Protein AF-A0A9D4QTC8-F1 (afdb_monomer_lite)

Foldseek 3Di:
DDDPDDDDDDWDKDKDKDKDKDKDKDKDKDKDWDWDDDPFKIKIKIKIKIKIKMKMKMKMWMWMDIPPDDIDIDIDMDIDMDMDMDMDMDMDMDGHDDDDDDDDDDDDDDDDD

Secondary structure (DSSP, 8-state):
------------EEEEEEEEEEEEEEEEEEEEEEEEEETTEEEEEEEEEEEEEEEEEEEEEEEEEETTSPPEEEEEEEEEEEEEEEEEEEEEEEE---PPPPP----------

Structure (mmCIF, N/CA/C/O backbone):
data_AF-A0A9D4QTC8-F1
#
_entry.id   AF-A0A9D4QTC8-F1
#
loop_
_atom_site.group_PDB
_atom_site.id
_atom_site.type_symbol
_atom_site.label_atom_id
_atom_site.label_alt_id
_atom_site.label_comp_id
_atom_site.label_asym_id
_atom_site.label_entity_id
_atom_site.label_seq_id
_atom_site.pdbx_PDB_ins_code
_atom_site.Cartn_x
_atom_site.Cartn_y
_atom_site.Cartn_z
_atom_site.occupancy
_atom_site.B_iso_or_equiv
_atom_site.auth_seq_id
_atom_site.auth_comp_id
_atom_site.auth_asym_id
_atom_site.auth_atom_id
_atom_site.pdbx_PDB_model_num
ATOM 1 N N . MET A 1 1 ? 65.044 18.051 -49.552 1.00 49.38 1 MET A N 1
ATOM 2 C CA . MET A 1 1 ? 65.112 17.550 -48.163 1.00 49.38 1 MET A CA 1
ATOM 3 C C . MET A 1 1 ? 63.801 17.913 -47.479 1.00 49.38 1 MET A C 1
ATOM 5 O O . MET A 1 1 ? 63.662 19.050 -47.050 1.00 49.38 1 MET A O 1
ATOM 9 N N . SER A 1 2 ? 62.816 17.013 -47.449 1.00 53.62 2 SER A N 1
ATOM 10 C CA . SER A 1 2 ? 61.532 17.280 -46.782 1.00 53.62 2 SER A CA 1
ATOM 11 C C . SER A 1 2 ? 61.577 16.702 -45.371 1.00 53.62 2 SER A C 1
ATOM 13 O O . SER A 1 2 ? 61.763 15.501 -45.203 1.00 53.62 2 SER A O 1
ATOM 15 N N . ARG A 1 3 ? 61.478 17.566 -44.355 1.00 56.31 3 ARG A N 1
ATOM 16 C CA . ARG A 1 3 ? 61.314 17.160 -42.955 1.00 56.31 3 ARG A CA 1
ATOM 17 C C . ARG A 1 3 ? 59.842 16.823 -42.731 1.00 56.31 3 ARG A C 1
ATOM 19 O O . ARG A 1 3 ? 59.030 17.727 -42.563 1.00 56.31 3 ARG A O 1
ATOM 26 N N . GLU A 1 4 ? 59.507 15.540 -42.734 1.00 58.50 4 GLU A N 1
ATOM 27 C CA . GLU A 1 4 ? 58.226 15.057 -42.218 1.00 58.50 4 GLU A CA 1
ATOM 28 C C . GLU A 1 4 ? 58.241 15.198 -40.691 1.00 58.50 4 GLU A C 1
ATOM 30 O O . GLU A 1 4 ? 58.851 14.412 -39.968 1.00 58.50 4 GLU A O 1
ATOM 35 N N . GLY A 1 5 ? 57.635 16.275 -40.191 1.00 60.22 5 GLY A N 1
ATOM 36 C CA . GLY A 1 5 ? 57.386 16.438 -38.764 1.00 60.22 5 GLY A CA 1
ATOM 37 C C . GLY A 1 5 ? 56.243 15.520 -38.347 1.00 60.22 5 GLY A C 1
ATOM 38 O O . GLY A 1 5 ? 55.106 15.735 -38.758 1.00 60.22 5 GLY A O 1
ATOM 39 N N . ALA A 1 6 ? 56.528 14.499 -37.539 1.00 63.94 6 ALA A N 1
ATOM 40 C CA . ALA A 1 6 ? 55.500 13.635 -36.974 1.00 63.94 6 ALA A CA 1
ATOM 41 C C . ALA A 1 6 ? 54.554 14.460 -36.083 1.00 63.94 6 ALA A C 1
ATOM 43 O O . ALA A 1 6 ? 54.950 14.957 -35.025 1.00 63.94 6 ALA A O 1
ATOM 44 N N . VAL A 1 7 ? 53.298 14.612 -36.506 1.00 68.62 7 VAL A N 1
ATOM 45 C CA . VAL A 1 7 ? 52.242 15.194 -35.673 1.00 68.62 7 VAL A CA 1
ATOM 46 C C . VAL A 1 7 ? 51.908 14.177 -34.587 1.00 68.62 7 VAL A C 1
ATOM 48 O O . VAL A 1 7 ? 51.331 13.127 -34.856 1.00 68.62 7 VAL A O 1
ATOM 51 N N . LYS A 1 8 ? 52.300 14.470 -33.346 1.00 60.53 8 LYS A N 1
ATOM 52 C CA . LYS A 1 8 ? 51.940 13.655 -32.185 1.00 60.53 8 LYS A CA 1
ATOM 53 C C . LYS A 1 8 ? 50.477 13.929 -31.837 1.00 60.53 8 LYS A C 1
ATOM 55 O O . LYS A 1 8 ? 50.171 14.916 -31.174 1.00 60.53 8 LYS A O 1
ATOM 60 N N . THR A 1 9 ? 49.568 13.076 -32.291 1.00 64.00 9 THR A N 1
ATOM 61 C CA . THR A 1 9 ? 48.170 13.096 -31.855 1.00 64.00 9 THR A CA 1
ATOM 62 C C . THR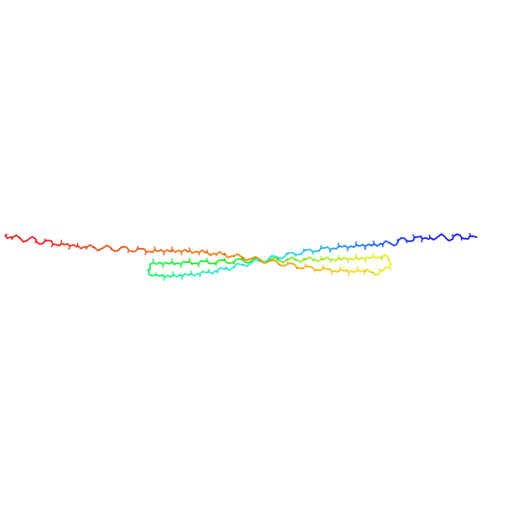 A 1 9 ? 48.063 12.499 -30.455 1.00 64.00 9 THR A C 1
ATOM 64 O O . THR A 1 9 ? 48.360 11.328 -30.227 1.00 64.00 9 THR A O 1
ATOM 67 N N . THR A 1 10 ? 47.651 13.316 -29.487 1.00 68.75 10 THR A N 1
ATOM 68 C CA . THR A 1 10 ? 47.303 12.843 -28.144 1.00 68.75 10 THR A CA 1
ATOM 69 C C . THR A 1 10 ? 45.864 12.341 -28.179 1.00 68.75 10 THR A C 1
ATOM 71 O O . THR A 1 10 ? 44.936 13.144 -28.250 1.00 68.75 10 THR A O 1
ATOM 74 N N . ASN A 1 11 ? 45.657 11.024 -28.140 1.00 72.75 11 ASN A N 1
ATOM 75 C CA . ASN A 1 11 ? 44.314 10.469 -27.986 1.00 72.75 11 ASN A CA 1
ATOM 76 C C . ASN A 1 11 ? 43.807 10.787 -26.575 1.00 72.75 11 ASN A C 1
ATOM 78 O O . ASN A 1 11 ? 44.315 10.248 -25.593 1.00 72.75 11 ASN A O 1
ATOM 82 N N . ALA A 1 12 ? 42.823 11.678 -26.476 1.00 78.06 12 ALA A N 1
ATOM 83 C CA . ALA A 1 12 ? 42.129 11.934 -25.224 1.00 78.06 12 ALA A CA 1
ATOM 84 C C . ALA A 1 12 ? 41.145 10.788 -24.940 1.00 78.06 12 ALA A C 1
ATOM 86 O O . ALA A 1 12 ? 40.351 10.405 -25.805 1.00 78.06 12 ALA A O 1
ATOM 87 N N . THR A 1 13 ? 41.209 10.254 -23.722 1.00 86.94 13 THR A N 1
ATOM 88 C CA . THR A 1 13 ? 40.227 9.309 -23.184 1.00 86.94 13 THR A CA 1
ATOM 89 C C . THR A 1 13 ? 39.335 10.055 -22.203 1.00 86.94 13 THR A C 1
ATOM 91 O O . THR A 1 13 ? 39.832 10.757 -21.321 1.00 86.94 13 THR A O 1
ATOM 94 N N . THR A 1 14 ? 38.022 9.899 -22.344 1.00 87.69 14 THR A N 1
ATOM 95 C CA . THR A 1 14 ? 37.025 10.458 -21.431 1.00 87.69 14 THR A CA 1
ATOM 96 C C . THR A 1 14 ? 36.325 9.324 -20.700 1.00 87.69 14 THR A C 1
ATOM 98 O O . THR A 1 14 ? 35.780 8.416 -21.325 1.00 87.69 14 THR A O 1
ATOM 101 N N . THR A 1 15 ? 36.323 9.396 -19.370 1.00 90.38 15 THR A N 1
ATOM 102 C CA . THR A 1 15 ? 35.597 8.463 -18.507 1.00 90.38 15 THR A CA 1
ATOM 103 C C . THR A 1 15 ? 34.475 9.210 -17.804 1.00 90.38 15 THR A C 1
ATOM 105 O O . THR A 1 15 ? 34.715 10.215 -17.135 1.00 90.38 15 THR A O 1
ATOM 108 N N . THR A 1 16 ? 33.251 8.714 -17.942 1.00 91.81 16 THR A N 1
ATOM 109 C CA . THR A 1 16 ? 32.065 9.234 -17.263 1.00 91.81 16 THR A CA 1
ATOM 110 C C . THR A 1 16 ? 31.526 8.167 -16.327 1.00 91.81 16 THR A C 1
ATOM 112 O O . THR A 1 16 ? 31.174 7.078 -16.771 1.00 91.81 16 THR A O 1
ATOM 115 N N . THR A 1 17 ? 31.435 8.492 -15.041 1.00 93.19 17 THR A N 1
ATOM 116 C CA . THR A 1 17 ? 30.838 7.619 -14.028 1.00 93.19 17 THR A CA 1
ATOM 117 C C . THR A 1 17 ? 29.554 8.254 -13.517 1.00 93.19 17 THR A C 1
ATOM 119 O O . THR A 1 17 ? 29.562 9.388 -13.039 1.00 93.19 17 THR A O 1
ATOM 122 N N . THR A 1 18 ? 28.450 7.522 -13.606 1.00 93.62 18 THR A N 1
ATOM 123 C CA . THR A 1 18 ? 27.141 7.925 -13.094 1.00 93.62 18 THR A CA 1
ATOM 124 C C . THR A 1 18 ? 26.703 6.943 -12.024 1.00 93.62 18 THR A C 1
ATOM 126 O O . THR A 1 18 ? 26.560 5.755 -12.297 1.00 93.62 18 THR A O 1
ATOM 129 N N . THR A 1 19 ? 26.468 7.447 -10.816 1.00 94.06 19 THR A N 1
ATOM 130 C CA . THR A 1 19 ? 25.951 6.658 -9.694 1.00 94.06 19 THR A CA 1
ATOM 131 C C . THR A 1 19 ? 24.533 7.106 -9.377 1.00 94.06 19 THR A C 1
ATOM 133 O O . THR A 1 19 ? 24.286 8.290 -9.147 1.00 94.06 19 THR A O 1
ATOM 136 N N . THR A 1 20 ? 23.600 6.162 -9.346 1.00 95.81 20 THR A N 1
ATOM 137 C CA . THR A 1 20 ? 22.202 6.380 -8.977 1.00 95.81 20 THR A CA 1
ATOM 138 C C . THR A 1 20 ? 21.867 5.519 -7.771 1.00 95.81 20 THR A C 1
ATOM 140 O O . THR A 1 20 ? 22.010 4.300 -7.824 1.00 95.81 20 THR A O 1
ATOM 143 N N . THR A 1 21 ? 21.395 6.151 -6.698 1.00 95.62 21 THR A N 1
ATOM 144 C CA . THR A 1 21 ? 20.936 5.463 -5.488 1.00 95.62 21 THR A CA 1
ATOM 145 C C . THR A 1 21 ? 19.433 5.648 -5.342 1.00 95.62 21 THR A C 1
ATOM 147 O O . THR A 1 21 ? 18.936 6.773 -5.367 1.00 95.62 21 THR A O 1
ATOM 150 N N . THR A 1 22 ? 18.708 4.549 -5.171 1.00 96.00 22 THR A N 1
ATOM 151 C CA . THR A 1 22 ? 17.264 4.528 -4.939 1.00 96.00 22 THR A CA 1
ATOM 152 C C . THR A 1 22 ? 16.984 3.833 -3.618 1.00 96.00 22 THR A C 1
ATOM 154 O O . THR A 1 22 ? 17.407 2.697 -3.418 1.00 96.00 22 THR A O 1
ATOM 157 N N . THR A 1 23 ? 16.253 4.502 -2.729 1.00 95.88 23 THR A N 1
ATOM 158 C CA . THR A 1 23 ? 15.848 3.951 -1.432 1.00 95.88 23 THR A CA 1
ATOM 159 C C . THR A 1 23 ? 14.331 3.849 -1.373 1.00 95.88 23 THR A C 1
ATOM 161 O O . THR A 1 23 ? 13.628 4.823 -1.640 1.00 95.88 23 THR A O 1
ATOM 164 N N . THR A 1 24 ? 13.825 2.681 -0.995 1.00 95.31 24 THR A N 1
ATOM 165 C CA . THR A 1 24 ? 12.401 2.416 -0.788 1.00 95.31 24 THR A CA 1
ATOM 166 C C . THR A 1 24 ? 12.179 1.960 0.645 1.00 95.31 24 THR A C 1
ATOM 168 O O . THR A 1 24 ? 12.810 1.009 1.101 1.00 95.31 24 THR A O 1
ATOM 171 N N . THR A 1 25 ? 11.256 2.619 1.342 1.00 96.00 25 THR A N 1
ATOM 172 C CA . THR A 1 25 ? 10.861 2.273 2.710 1.00 96.00 25 THR A CA 1
ATOM 173 C C . THR A 1 25 ? 9.416 1.805 2.707 1.00 96.00 25 THR A C 1
ATOM 175 O O . THR A 1 25 ? 8.536 2.520 2.236 1.00 96.00 25 THR A O 1
ATOM 178 N N . THR A 1 26 ? 9.174 0.616 3.248 1.00 94.75 26 THR A N 1
ATOM 179 C CA . THR A 1 26 ? 7.833 0.056 3.439 1.00 94.75 26 THR A CA 1
ATOM 180 C C . THR A 1 26 ? 7.605 -0.175 4.924 1.00 94.75 26 THR A C 1
ATOM 182 O O . THR A 1 26 ? 8.408 -0.851 5.563 1.00 94.75 26 THR A O 1
ATOM 185 N N . THR A 1 27 ? 6.512 0.359 5.466 1.00 94.81 27 THR A N 1
ATOM 186 C CA . THR A 1 27 ? 6.112 0.153 6.864 1.00 94.81 27 THR A CA 1
ATOM 187 C C . THR A 1 27 ? 4.768 -0.554 6.899 1.00 94.81 27 THR A C 1
ATOM 189 O O . THR A 1 27 ? 3.805 -0.083 6.299 1.00 94.81 27 THR A O 1
ATOM 192 N N . THR A 1 28 ? 4.700 -1.674 7.612 1.00 94.75 28 THR A N 1
ATOM 193 C CA . THR A 1 28 ? 3.476 -2.448 7.830 1.00 94.75 28 THR A CA 1
ATOM 194 C C . THR A 1 28 ? 3.189 -2.510 9.322 1.00 94.75 28 THR A C 1
ATOM 196 O O . THR A 1 28 ? 4.043 -2.946 10.090 1.00 94.75 28 THR A O 1
ATOM 199 N N . THR A 1 29 ? 1.986 -2.109 9.731 1.00 95.12 29 THR A N 1
ATOM 200 C CA . THR A 1 29 ? 1.530 -2.197 11.125 1.00 95.12 29 THR A CA 1
ATOM 201 C C . THR A 1 29 ? 0.368 -3.174 11.212 1.00 95.12 29 THR A C 1
ATOM 203 O O . THR A 1 29 ? -0.632 -3.012 10.517 1.00 95.12 29 THR A O 1
ATOM 206 N N . THR A 1 30 ? 0.494 -4.177 12.074 1.00 96.25 30 THR A N 1
ATOM 207 C CA . THR A 1 30 ? -0.552 -5.157 12.373 1.00 96.25 30 THR A CA 1
ATOM 208 C C . THR A 1 30 ? -0.970 -5.002 13.825 1.00 96.25 30 THR A C 1
ATOM 210 O O . THR A 1 30 ? -0.117 -5.023 14.708 1.00 96.25 30 THR A O 1
ATOM 213 N N . THR A 1 31 ? -2.270 -4.873 14.078 1.00 95.81 31 THR A N 1
ATOM 214 C CA . THR A 1 31 ? -2.824 -4.787 15.434 1.00 95.81 31 THR A CA 1
ATOM 215 C C . THR A 1 31 ? -3.814 -5.919 15.651 1.00 95.81 31 THR A C 1
ATOM 217 O O . THR A 1 31 ? -4.751 -6.082 14.871 1.00 95.81 31 THR A O 1
ATOM 220 N N . THR A 1 32 ? -3.629 -6.664 16.736 1.00 95.75 32 THR A N 1
ATOM 221 C CA . THR A 1 32 ? -4.508 -7.753 17.163 1.00 95.75 32 THR A CA 1
ATOM 222 C C . THR A 1 32 ? -5.011 -7.456 18.568 1.00 95.75 32 THR A C 1
ATOM 224 O O . THR A 1 32 ? -4.217 -7.166 19.462 1.00 95.75 32 THR A O 1
ATOM 227 N N . THR A 1 33 ? -6.323 -7.552 18.780 1.00 95.94 33 THR A N 1
ATOM 228 C CA . THR A 1 33 ? -6.947 -7.354 20.093 1.00 95.94 33 THR A CA 1
ATOM 229 C C . THR A 1 33 ? -7.717 -8.599 20.501 1.00 95.94 33 THR A C 1
ATOM 231 O O . THR A 1 33 ? -8.541 -9.103 19.740 1.00 95.94 33 THR A O 1
ATOM 234 N N . THR A 1 34 ? -7.475 -9.055 21.725 1.00 95.31 34 THR A N 1
ATOM 235 C CA . THR A 1 34 ? -8.177 -10.177 22.344 1.00 95.31 34 THR A CA 1
ATOM 236 C C . THR A 1 34 ? -8.835 -9.694 23.628 1.00 95.31 34 THR A C 1
ATOM 238 O O . THR A 1 34 ? -8.160 -9.143 24.498 1.00 95.31 34 THR A O 1
ATOM 241 N N . THR A 1 35 ? -10.142 -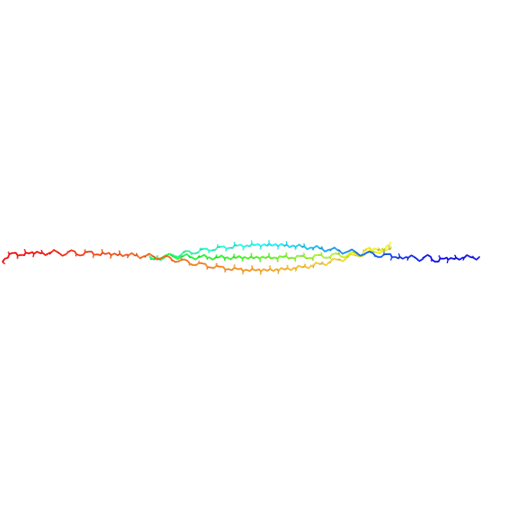9.921 23.759 1.00 94.50 35 THR A N 1
ATOM 242 C CA . THR A 1 35 ? -10.901 -9.606 24.975 1.00 94.50 35 THR A CA 1
ATOM 243 C C . THR A 1 35 ? -11.420 -10.890 25.602 1.00 94.50 35 THR A C 1
ATOM 245 O O . THR A 1 35 ? -12.103 -11.674 24.945 1.00 94.50 35 THR A O 1
ATOM 248 N N . THR A 1 36 ? -11.132 -11.076 26.886 1.00 93.00 36 THR A N 1
ATOM 249 C CA . THR A 1 36 ? -11.593 -12.213 27.682 1.00 93.00 36 THR A CA 1
ATOM 250 C C . THR A 1 36 ? -12.427 -11.701 28.848 1.00 93.00 36 THR A C 1
ATOM 252 O O . THR A 1 36 ? -11.950 -10.904 29.656 1.00 93.00 36 THR A O 1
ATOM 255 N N . THR A 1 37 ? -13.663 -12.183 28.968 1.00 92.06 37 THR A N 1
ATOM 256 C CA . THR A 1 37 ? -14.565 -11.841 30.075 1.00 92.06 37 THR A CA 1
ATOM 257 C C . THR A 1 37 ? -14.740 -13.043 30.992 1.00 92.06 37 THR A C 1
ATOM 259 O O . THR A 1 37 ? -15.076 -14.139 30.548 1.00 92.06 37 THR A O 1
ATOM 262 N N . THR A 1 38 ? -14.527 -12.833 32.287 1.00 89.12 38 THR A N 1
ATOM 263 C CA . THR A 1 38 ? -14.907 -13.763 33.353 1.00 89.12 38 THR A CA 1
ATOM 264 C C . THR A 1 38 ? -16.057 -13.168 34.163 1.00 89.12 38 THR A C 1
ATOM 266 O O . THR A 1 38 ? -16.453 -12.022 33.959 1.00 89.12 38 THR A O 1
ATOM 269 N N . ARG A 1 39 ? -16.598 -13.928 35.123 1.00 82.31 39 ARG A N 1
ATOM 270 C CA . ARG A 1 39 ? -17.741 -13.494 35.945 1.00 82.31 39 ARG A CA 1
ATOM 271 C C . ARG A 1 39 ? -17.522 -12.148 36.654 1.00 82.31 39 ARG A C 1
ATOM 273 O O . ARG A 1 39 ? -18.491 -11.446 36.911 1.00 82.31 39 ARG A O 1
ATOM 280 N N . THR A 1 40 ? -16.283 -11.803 36.998 1.00 90.38 40 THR A N 1
ATOM 281 C CA . THR A 1 40 ? -15.957 -10.602 37.789 1.00 90.38 40 THR A CA 1
ATOM 282 C C . THR A 1 40 ? -14.884 -9.730 37.148 1.00 90.38 40 THR A C 1
ATOM 284 O O . THR A 1 40 ? -14.451 -8.758 37.763 1.00 90.38 40 THR A O 1
ATOM 287 N N . SER A 1 41 ? -14.408 -10.061 35.947 1.00 90.12 41 SER A N 1
ATOM 288 C CA . SER A 1 41 ? -13.368 -9.274 35.289 1.00 90.12 41 SER A CA 1
ATOM 289 C C . SER A 1 41 ? -13.473 -9.295 33.773 1.00 90.12 41 SER A C 1
ATOM 291 O O . SER A 1 41 ? -13.978 -10.241 33.175 1.00 90.12 41 SER A O 1
ATOM 293 N N . THR A 1 42 ? -12.952 -8.246 33.149 1.00 92.69 42 THR A N 1
ATOM 294 C CA . THR A 1 42 ? -12.691 -8.189 31.711 1.00 92.69 42 THR A CA 1
ATOM 295 C C . THR A 1 42 ? -11.215 -7.884 31.512 1.00 92.69 42 THR A C 1
ATOM 297 O O . THR A 1 42 ? -10.696 -6.934 32.095 1.00 92.69 42 THR A O 1
ATOM 300 N N . THR A 1 43 ? -10.533 -8.692 30.710 1.00 91.81 43 THR A N 1
ATOM 301 C CA . THR A 1 43 ? -9.142 -8.473 30.316 1.00 91.81 43 THR A CA 1
ATOM 302 C C . THR A 1 43 ? -9.093 -8.222 28.821 1.00 91.81 43 THR A C 1
ATOM 304 O O . THR A 1 43 ? -9.555 -9.048 28.039 1.00 91.81 43 THR A O 1
ATOM 307 N N . THR A 1 44 ? -8.505 -7.098 28.434 1.00 92.31 44 THR A N 1
ATOM 308 C CA . THR A 1 44 ? -8.236 -6.736 27.044 1.00 92.31 44 THR A CA 1
ATOM 309 C C . THR A 1 44 ? -6.730 -6.751 26.830 1.00 92.31 44 THR A C 1
ATOM 311 O O . THR A 1 44 ? -5.994 -6.038 27.512 1.00 92.31 44 THR A O 1
ATOM 314 N N . THR A 1 45 ? -6.267 -7.544 25.873 1.00 91.38 45 THR A N 1
ATOM 315 C CA . THR A 1 45 ? -4.876 -7.558 25.418 1.00 91.38 45 THR A CA 1
ATOM 316 C C . THR A 1 45 ? -4.825 -7.043 23.990 1.00 91.38 45 THR A C 1
ATOM 318 O O . THR A 1 45 ? -5.481 -7.589 23.108 1.00 91.38 45 THR A O 1
ATOM 321 N N . THR A 1 46 ? -4.026 -6.008 23.760 1.00 92.19 46 THR A N 1
ATOM 322 C CA . THR A 1 46 ? -3.737 -5.467 22.432 1.00 92.19 46 THR A CA 1
ATOM 323 C C . THR A 1 46 ? -2.270 -5.711 22.120 1.00 92.19 46 THR A C 1
ATOM 325 O O . THR A 1 46 ? -1.391 -5.291 22.872 1.00 92.19 46 THR A O 1
ATOM 328 N N . THR A 1 47 ? -2.000 -6.374 21.004 1.00 93.69 47 THR A N 1
ATOM 329 C CA . THR A 1 47 ? -0.657 -6.575 20.465 1.00 93.69 47 THR A CA 1
ATOM 330 C C . THR A 1 47 ? -0.541 -5.820 19.152 1.00 93.69 47 THR A C 1
ATOM 332 O O . THR A 1 47 ? -1.329 -6.040 18.236 1.00 93.69 47 THR A O 1
ATOM 335 N N . THR A 1 48 ? 0.456 -4.950 19.055 1.00 95.75 48 THR A N 1
ATOM 336 C CA . THR A 1 48 ? 0.789 -4.191 17.852 1.00 95.75 48 THR A CA 1
ATOM 337 C C . THR A 1 48 ? 2.172 -4.610 17.377 1.00 95.75 48 THR A C 1
ATOM 339 O O . THR A 1 48 ? 3.138 -4.536 18.135 1.00 95.75 48 THR A O 1
ATOM 342 N N . THR A 1 49 ? 2.288 -5.020 16.121 1.00 94.50 49 THR A N 1
ATOM 343 C CA . THR A 1 49 ? 3.555 -5.335 15.462 1.00 94.50 49 THR A CA 1
ATOM 344 C C . THR A 1 49 ? 3.771 -4.373 14.306 1.00 94.50 49 THR A C 1
ATOM 346 O O . THR A 1 49 ? 2.942 -4.287 13.404 1.00 94.50 49 THR A O 1
ATOM 349 N N . THR A 1 50 ? 4.898 -3.670 14.317 1.00 92.56 50 THR A N 1
ATOM 350 C CA . THR A 1 50 ? 5.331 -2.773 13.247 1.00 92.56 50 THR A CA 1
ATOM 351 C C . THR A 1 50 ? 6.570 -3.358 12.586 1.00 92.56 50 THR A C 1
ATOM 353 O O . THR A 1 50 ? 7.591 -3.554 13.244 1.00 92.56 50 THR A O 1
ATOM 356 N N . THR A 1 51 ? 6.501 -3.607 11.284 1.00 93.31 51 THR A N 1
ATOM 357 C CA . THR A 1 51 ? 7.629 -4.051 10.462 1.00 93.31 51 THR A CA 1
ATOM 358 C C . THR A 1 51 ? 7.994 -2.954 9.474 1.00 93.31 51 THR A C 1
ATOM 360 O O . THR A 1 51 ? 7.151 -2.506 8.700 1.00 93.31 51 THR A O 1
ATOM 363 N N . THR A 1 52 ? 9.257 -2.544 9.480 1.00 92.75 52 THR A N 1
ATOM 364 C CA . THR A 1 52 ? 9.818 -1.568 8.545 1.00 92.75 52 THR A CA 1
ATOM 365 C C . THR A 1 52 ? 10.884 -2.250 7.701 1.00 92.75 52 THR A C 1
ATOM 367 O O . THR A 1 52 ? 11.873 -2.750 8.236 1.00 92.75 52 THR A O 1
ATOM 370 N N . THR A 1 53 ? 10.713 -2.239 6.384 1.00 94.06 53 THR A N 1
ATOM 371 C CA . THR A 1 53 ? 11.684 -2.749 5.414 1.00 94.06 53 THR A CA 1
ATOM 372 C C . THR A 1 53 ? 12.236 -1.590 4.598 1.00 94.06 53 THR A C 1
ATOM 374 O O . THR A 1 53 ? 11.484 -0.848 3.970 1.00 94.06 53 THR A O 1
ATOM 377 N N . ILE A 1 54 ? 13.556 -1.438 4.603 1.00 95.88 54 ILE A N 1
ATOM 378 C CA . ILE A 1 54 ? 14.298 -0.450 3.822 1.00 95.88 54 ILE A CA 1
ATOM 379 C C . ILE A 1 54 ? 15.092 -1.208 2.764 1.00 95.88 54 ILE A C 1
ATOM 381 O O . ILE A 1 54 ? 15.919 -2.053 3.098 1.00 95.88 54 ILE A O 1
ATOM 385 N N . THR A 1 55 ? 14.848 -0.906 1.494 1.00 95.06 55 THR A N 1
ATOM 386 C CA . THR A 1 55 ? 15.603 -1.444 0.357 1.00 95.06 55 THR A CA 1
ATOM 387 C C . THR A 1 55 ? 16.362 -0.305 -0.304 1.00 95.06 55 THR A C 1
ATOM 389 O O . THR A 1 55 ? 15.748 0.656 -0.758 1.00 95.06 55 THR A O 1
ATOM 392 N N . THR A 1 56 ? 17.685 -0.406 -0.373 1.00 93.31 56 THR A N 1
ATOM 393 C CA . THR A 1 56 ? 18.556 0.562 -1.045 1.00 93.31 56 THR A CA 1
ATOM 394 C C . THR A 1 56 ? 19.219 -0.116 -2.233 1.00 93.31 56 THR A C 1
ATOM 396 O O . THR A 1 56 ? 19.921 -1.109 -2.066 1.00 93.31 56 THR A O 1
ATOM 399 N N . THR A 1 57 ? 19.016 0.423 -3.429 1.00 94.38 57 THR A N 1
ATOM 400 C CA . THR A 1 57 ? 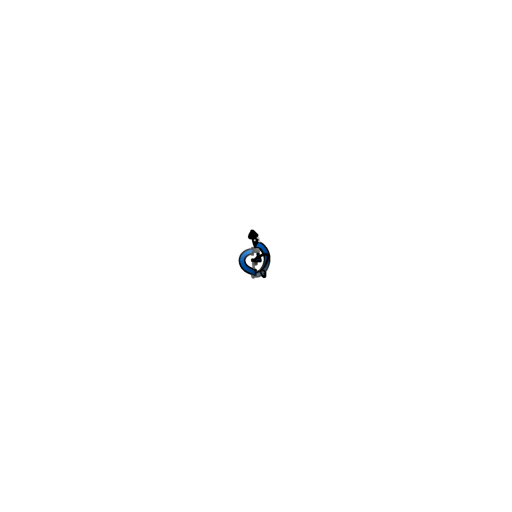19.653 -0.031 -4.669 1.00 94.38 57 THR A CA 1
ATOM 401 C C . THR A 1 57 ? 20.604 1.049 -5.163 1.00 94.38 57 THR A C 1
ATOM 403 O O . THR A 1 57 ? 20.182 2.180 -5.387 1.00 94.38 57 THR A O 1
ATOM 406 N N . THR A 1 58 ? 21.873 0.709 -5.362 1.00 94.19 58 THR A N 1
ATOM 407 C CA . THR A 1 58 ? 22.889 1.597 -5.937 1.00 94.19 58 THR A CA 1
ATOM 408 C C . THR A 1 58 ? 23.325 1.035 -7.279 1.00 94.19 58 THR A C 1
ATOM 410 O O . THR A 1 58 ? 23.840 -0.078 -7.343 1.00 94.19 58 THR A O 1
ATOM 413 N N . THR A 1 59 ? 23.142 1.802 -8.348 1.00 95.69 59 THR A N 1
ATOM 414 C CA . THR A 1 59 ? 23.595 1.454 -9.697 1.00 95.69 59 THR A CA 1
ATOM 415 C C . THR A 1 59 ? 24.684 2.424 -10.128 1.00 95.69 59 THR A C 1
ATOM 417 O O . THR A 1 59 ? 24.461 3.631 -10.158 1.00 95.69 59 THR A O 1
ATOM 420 N N . THR A 1 60 ? 25.856 1.900 -10.468 1.00 92.50 60 THR A N 1
ATOM 421 C CA . THR A 1 60 ? 26.996 2.661 -10.982 1.00 92.50 60 THR A CA 1
ATOM 422 C C . THR A 1 60 ? 27.233 2.266 -12.429 1.00 92.50 60 THR A C 1
ATOM 424 O O . THR A 1 60 ? 27.530 1.107 -12.713 1.00 92.50 60 THR A O 1
ATOM 427 N N . THR A 1 61 ? 27.130 3.226 -13.339 1.00 92.12 61 THR A N 1
ATOM 428 C CA . THR A 1 61 ? 27.438 3.063 -14.760 1.00 92.12 61 THR A CA 1
ATOM 429 C C . THR A 1 61 ? 28.698 3.850 -15.084 1.00 92.12 61 THR A C 1
ATOM 431 O O . THR A 1 61 ? 28.734 5.065 -14.907 1.00 92.12 61 THR A O 1
ATOM 434 N N . THR A 1 62 ? 29.725 3.166 -15.572 1.00 91.94 62 THR A N 1
ATOM 435 C CA . THR A 1 62 ? 30.983 3.762 -16.021 1.00 91.94 62 THR A CA 1
ATOM 436 C C . THR A 1 62 ? 31.088 3.594 -17.528 1.00 91.94 62 THR A C 1
ATOM 438 O O . THR A 1 62 ? 31.113 2.470 -18.023 1.00 91.94 62 THR A O 1
ATOM 441 N N . THR A 1 63 ? 31.179 4.702 -18.254 1.00 91.44 63 THR A N 1
ATOM 442 C CA . THR A 1 63 ? 31.391 4.729 -19.702 1.00 91.44 63 THR A CA 1
ATOM 443 C C . THR A 1 63 ? 32.764 5.316 -19.994 1.00 91.44 63 THR A C 1
ATOM 445 O O . THR A 1 63 ? 33.047 6.451 -19.613 1.00 91.44 63 THR A O 1
ATOM 448 N N . THR A 1 64 ? 33.610 4.561 -20.688 1.00 90.56 64 THR A N 1
ATOM 449 C CA . THR A 1 64 ? 34.938 4.996 -21.130 1.00 90.56 64 THR A CA 1
ATOM 450 C C . THR A 1 64 ? 34.934 5.112 -22.648 1.00 90.56 64 THR A C 1
ATOM 452 O O . THR A 1 64 ? 34.720 4.118 -23.343 1.00 90.56 64 THR A O 1
ATOM 455 N N . ALA A 1 65 ? 35.181 6.312 -23.170 1.00 87.25 65 ALA A N 1
ATOM 456 C CA . ALA A 1 65 ? 35.275 6.588 -24.600 1.00 87.25 65 ALA A CA 1
ATOM 457 C C . ALA A 1 65 ? 36.677 7.106 -24.951 1.00 87.25 65 ALA A C 1
ATOM 459 O O . ALA A 1 65 ? 37.197 8.006 -24.291 1.00 87.25 65 ALA A O 1
ATOM 460 N N . ALA A 1 66 ? 37.288 6.558 -26.001 1.00 83.62 66 ALA A N 1
ATOM 461 C CA . ALA A 1 66 ? 38.517 7.089 -26.587 1.00 83.62 66 ALA A CA 1
ATOM 462 C C . ALA A 1 66 ? 38.214 7.623 -27.991 1.00 83.62 66 ALA A C 1
ATOM 464 O O . ALA A 1 66 ? 37.410 7.032 -28.707 1.00 83.62 66 ALA A O 1
ATOM 465 N N . ALA A 1 67 ? 38.874 8.711 -28.396 1.00 71.88 67 ALA A N 1
ATOM 466 C CA . ALA A 1 67 ? 38.550 9.495 -29.599 1.00 71.88 67 ALA A CA 1
ATOM 467 C C . ALA A 1 67 ? 38.469 8.717 -30.939 1.00 71.88 67 ALA A C 1
ATOM 469 O O . ALA A 1 67 ? 37.940 9.248 -31.910 1.00 71.88 67 ALA A O 1
ATOM 470 N N . ALA A 1 68 ? 38.970 7.478 -31.001 1.00 72.69 68 ALA A N 1
ATOM 471 C CA . ALA A 1 68 ? 38.941 6.619 -32.190 1.00 72.69 68 ALA A CA 1
ATOM 472 C C . ALA A 1 68 ? 38.466 5.172 -31.919 1.00 72.69 68 ALA A C 1
ATOM 474 O O . ALA A 1 68 ? 38.577 4.325 -32.804 1.00 72.69 68 ALA A O 1
ATOM 475 N N . ALA A 1 69 ? 37.964 4.863 -30.717 1.00 72.75 69 ALA A N 1
ATOM 476 C CA . ALA A 1 69 ? 37.511 3.518 -30.344 1.00 72.75 69 ALA A CA 1
ATOM 477 C C . ALA A 1 69 ? 36.037 3.518 -29.919 1.00 72.75 69 ALA A C 1
ATOM 479 O O . ALA A 1 69 ? 35.520 4.526 -29.437 1.00 72.75 69 ALA A O 1
ATOM 480 N N . ALA A 1 70 ? 35.366 2.372 -30.073 1.00 81.19 70 ALA A N 1
ATOM 481 C CA . ALA A 1 70 ? 34.024 2.178 -29.535 1.00 81.19 70 ALA A CA 1
ATOM 482 C C . ALA A 1 70 ? 34.024 2.404 -28.013 1.00 81.19 70 ALA A C 1
ATOM 484 O O . ALA A 1 70 ? 34.956 1.992 -27.320 1.00 81.19 70 ALA A O 1
ATOM 485 N N . ALA A 1 71 ? 32.990 3.073 -27.500 1.00 86.00 71 ALA A N 1
ATOM 486 C CA . ALA A 1 71 ? 32.847 3.292 -26.067 1.00 86.00 71 ALA A CA 1
ATOM 487 C C . ALA A 1 71 ? 32.564 1.967 -25.345 1.00 86.00 71 ALA A C 1
ATOM 489 O O . ALA A 1 71 ? 31.740 1.170 -25.796 1.00 86.00 71 ALA A O 1
ATOM 490 N N . THR A 1 72 ? 33.216 1.764 -24.203 1.00 90.50 72 THR A N 1
ATOM 491 C CA . THR A 1 72 ? 32.947 0.634 -23.308 1.00 90.50 72 THR A CA 1
ATOM 492 C C . THR A 1 72 ? 32.102 1.121 -22.143 1.00 90.50 72 THR A C 1
ATOM 494 O O . THR A 1 72 ? 32.507 2.048 -21.439 1.00 90.50 72 THR A O 1
ATOM 497 N N . THR A 1 73 ? 30.955 0.482 -21.913 1.00 89.81 73 THR A N 1
ATOM 498 C CA . THR A 1 73 ? 30.069 0.777 -20.781 1.00 89.81 73 THR A CA 1
ATOM 499 C C . THR A 1 73 ? 30.002 -0.420 -19.842 1.00 89.81 73 THR A C 1
ATOM 501 O O . THR A 1 73 ? 29.666 -1.526 -20.260 1.00 89.81 73 THR A O 1
ATOM 504 N N . THR A 1 74 ? 30.286 -0.181 -18.565 1.00 92.00 74 THR A N 1
ATOM 505 C CA . THR A 1 74 ? 30.169 -1.160 -17.483 1.00 92.00 74 THR A CA 1
ATOM 506 C C . THR A 1 74 ? 29.132 -0.668 -16.485 1.00 92.00 74 THR A C 1
ATOM 508 O O . THR A 1 74 ? 29.257 0.442 -15.972 1.00 92.00 74 THR A O 1
ATOM 511 N N . THR A 1 75 ? 28.140 -1.498 -16.169 1.00 90.75 75 THR A N 1
ATOM 512 C CA . THR A 1 75 ? 27.126 -1.198 -15.151 1.00 90.75 75 THR A CA 1
ATOM 513 C C . THR A 1 75 ? 27.211 -2.212 -14.018 1.00 90.75 75 THR A C 1
ATOM 515 O O . THR A 1 75 ? 27.125 -3.416 -14.248 1.00 90.75 75 THR A O 1
ATOM 518 N N . THR A 1 76 ? 27.341 -1.716 -12.791 1.00 93.44 76 THR A N 1
ATOM 519 C CA . THR A 1 76 ? 27.316 -2.510 -11.559 1.00 93.44 76 THR A CA 1
ATOM 520 C C . THR A 1 76 ? 26.114 -2.083 -10.731 1.00 93.44 76 THR A C 1
ATOM 522 O O . THR A 1 76 ? 25.929 -0.891 -10.499 1.00 93.44 76 THR A O 1
ATOM 525 N N . SER A 1 77 ? 25.306 -3.036 -10.263 1.00 92.88 77 SER A N 1
ATOM 526 C CA . SER A 1 77 ? 24.166 -2.763 -9.384 1.00 92.88 77 SER A CA 1
ATOM 527 C C . SER A 1 77 ? 24.289 -3.556 -8.087 1.00 92.88 77 SER A C 1
ATOM 529 O O . SER A 1 77 ? 24.532 -4.763 -8.115 1.00 92.88 77 SER A O 1
ATOM 531 N N . THR A 1 78 ? 24.120 -2.874 -6.958 1.00 94.56 78 THR A N 1
ATOM 532 C CA . THR A 1 78 ? 24.171 -3.450 -5.613 1.00 94.56 78 THR A CA 1
ATOM 533 C C . THR A 1 78 ? 22.865 -3.140 -4.899 1.00 94.56 78 THR A C 1
ATOM 535 O O . THR A 1 78 ? 22.466 -1.980 -4.825 1.00 94.56 78 THR A O 1
ATOM 538 N N . THR A 1 79 ? 22.210 -4.162 -4.349 1.00 90.69 79 THR A N 1
ATOM 539 C CA . THR A 1 79 ? 20.968 -4.007 -3.576 1.00 90.69 79 THR A CA 1
ATOM 540 C C . THR A 1 79 ? 21.183 -4.472 -2.143 1.00 90.69 79 THR A C 1
ATOM 542 O O . THR A 1 79 ? 21.635 -5.593 -1.916 1.00 90.69 79 THR A O 1
ATOM 545 N N . THR A 1 80 ? 20.815 -3.630 -1.182 1.00 93.25 80 THR A N 1
ATOM 546 C CA . THR A 1 80 ? 20.856 -3.924 0.252 1.00 93.25 80 THR A CA 1
ATOM 547 C C . THR A 1 80 ? 19.452 -3.798 0.825 1.00 93.25 80 THR A C 1
ATOM 549 O O . THR A 1 80 ? 18.804 -2.771 0.642 1.00 93.25 80 THR A O 1
ATOM 552 N N . THR A 1 81 ? 18.984 -4.824 1.538 1.00 91.50 81 THR A N 1
ATOM 553 C CA . THR A 1 81 ? 17.668 -4.823 2.198 1.00 91.50 81 THR A CA 1
ATOM 554 C C . THR A 1 81 ? 17.843 -5.002 3.702 1.00 91.50 81 THR A C 1
ATOM 556 O O . THR A 1 81 ? 18.454 -5.974 4.140 1.00 91.50 81 THR A O 1
ATOM 559 N N . THR A 1 82 ? 17.271 -4.093 4.487 1.00 93.81 82 THR A N 1
ATOM 560 C CA . THR A 1 82 ? 17.244 -4.144 5.953 1.00 93.81 82 THR A CA 1
ATOM 561 C C . THR A 1 82 ? 15.796 -4.208 6.420 1.00 93.81 82 THR A C 1
ATOM 563 O O . THR A 1 82 ? 14.990 -3.368 6.031 1.00 93.81 82 THR A O 1
ATOM 566 N N . THR A 1 83 ? 15.454 -5.181 7.267 1.00 91.12 83 THR A N 1
ATOM 567 C CA . THR A 1 83 ? 14.110 -5.303 7.856 1.00 91.12 83 THR A CA 1
ATOM 568 C C . THR A 1 83 ? 14.193 -5.255 9.376 1.00 91.12 83 THR A C 1
ATOM 570 O O . THR A 1 83 ? 14.928 -6.033 9.980 1.00 91.12 83 THR A O 1
ATOM 573 N N . THR A 1 84 ? 13.405 -4.373 9.986 1.00 94.38 84 THR A N 1
ATOM 574 C CA . THR A 1 84 ? 13.284 -4.210 11.438 1.00 94.38 84 THR A CA 1
ATOM 575 C C . THR A 1 84 ? 11.847 -4.499 11.849 1.00 94.38 84 THR A C 1
ATOM 577 O O . THR A 1 84 ? 10.924 -3.936 11.268 1.00 94.38 84 THR A O 1
ATOM 580 N N . THR A 1 85 ? 11.644 -5.358 12.850 1.00 92.69 85 THR A N 1
ATOM 581 C CA . THR A 1 85 ? 10.312 -5.662 13.400 1.00 92.69 85 THR A CA 1
ATOM 582 C C . THR A 1 85 ? 10.267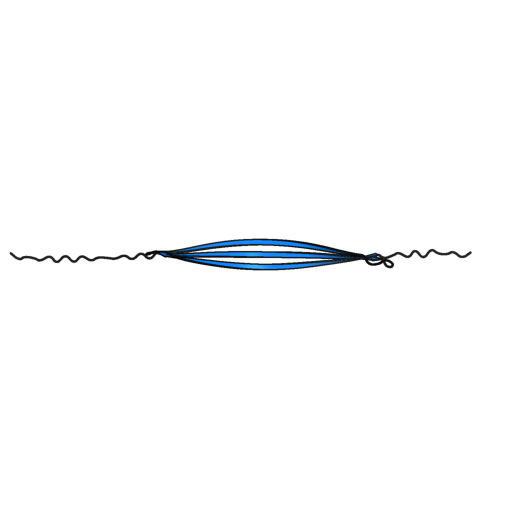 -5.328 14.885 1.00 92.69 85 THR A C 1
ATOM 584 O O . THR A 1 85 ? 11.106 -5.799 15.651 1.00 92.69 85 THR A O 1
ATOM 587 N N . THR A 1 86 ? 9.270 -4.543 15.283 1.00 92.94 86 THR A N 1
ATOM 588 C CA . THR A 1 86 ? 9.014 -4.136 16.666 1.00 92.94 86 THR A CA 1
ATOM 589 C C . THR A 1 86 ? 7.628 -4.617 17.077 1.00 92.94 86 THR A C 1
ATOM 591 O O . THR A 1 86 ? 6.649 -4.299 16.409 1.00 92.94 86 THR A O 1
ATOM 594 N N . THR A 1 87 ? 7.530 -5.342 18.193 1.00 89.94 87 THR A N 1
ATOM 595 C CA . THR A 1 87 ? 6.253 -5.816 18.749 1.00 89.94 87 THR A CA 1
ATOM 596 C C . THR A 1 87 ? 6.022 -5.210 20.127 1.00 89.94 87 THR A C 1
ATOM 598 O O . THR A 1 87 ? 6.897 -5.252 20.990 1.00 89.94 87 THR A O 1
ATOM 601 N N . THR A 1 88 ? 4.836 -4.653 20.344 1.00 90.75 88 THR A N 1
ATOM 602 C CA . THR A 1 88 ? 4.392 -4.062 21.608 1.00 90.75 88 THR A CA 1
ATOM 603 C C . THR A 1 88 ? 3.097 -4.733 22.048 1.00 90.75 88 THR A C 1
ATOM 605 O O . THR A 1 88 ? 2.143 -4.792 21.280 1.00 90.75 88 THR A O 1
ATOM 608 N N . THR A 1 89 ? 3.050 -5.217 23.290 1.00 90.75 89 THR A N 1
ATOM 609 C CA . THR A 1 89 ? 1.851 -5.830 23.880 1.00 90.75 89 THR A CA 1
ATOM 610 C C . THR A 1 89 ? 1.418 -5.033 25.102 1.00 90.75 89 THR A C 1
ATOM 612 O O . THR A 1 89 ? 2.209 -4.806 26.016 1.00 90.75 89 THR A O 1
ATOM 615 N N . THR A 1 90 ? 0.155 -4.626 25.127 1.00 90.00 90 THR A N 1
ATOM 616 C CA . THR A 1 90 ? -0.478 -3.920 26.241 1.00 90.00 90 THR A CA 1
ATOM 617 C C . THR A 1 90 ? -1.645 -4.753 26.756 1.00 90.00 90 THR A C 1
ATOM 619 O O . THR A 1 90 ? -2.522 -5.130 25.984 1.00 90.00 90 THR A O 1
ATOM 622 N N . THR A 1 91 ? -1.670 -5.024 28.062 1.00 88.56 91 THR A N 1
ATO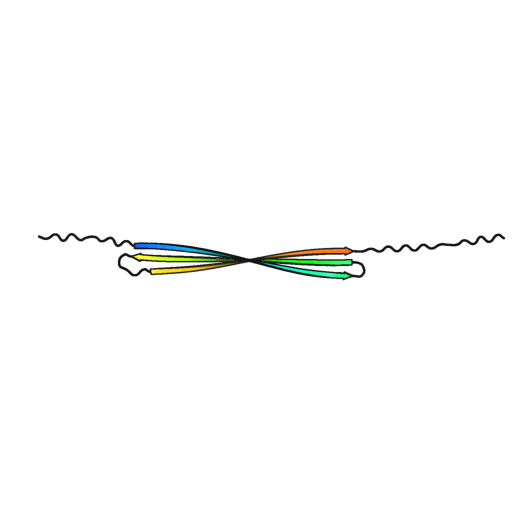M 623 C CA . THR A 1 91 ? -2.749 -5.774 28.721 1.00 88.56 91 THR A CA 1
ATOM 624 C C . THR A 1 91 ? -3.418 -4.896 29.769 1.00 88.56 91 THR A C 1
ATOM 626 O O . THR A 1 91 ? -2.754 -4.357 30.653 1.00 88.56 91 THR A O 1
ATOM 629 N N . THR A 1 92 ? -4.737 -4.773 29.686 1.00 90.00 92 THR A N 1
ATOM 630 C CA . THR A 1 92 ? -5.574 -4.027 30.626 1.00 90.00 92 THR A CA 1
ATOM 631 C C . THR A 1 92 ? -6.591 -4.978 31.245 1.00 90.00 92 THR A C 1
ATOM 633 O O . THR A 1 92 ? -7.343 -5.625 30.525 1.00 90.00 92 THR A O 1
ATOM 636 N N . THR A 1 93 ? -6.633 -5.055 32.577 1.00 88.81 93 THR A N 1
ATOM 637 C CA . THR A 1 93 ? -7.604 -5.876 33.316 1.00 88.81 93 THR A CA 1
ATOM 638 C C . THR A 1 93 ? -8.476 -4.987 34.188 1.00 88.81 93 THR A C 1
ATOM 640 O O . THR A 1 93 ? -7.971 -4.211 34.996 1.00 88.81 93 THR A O 1
ATOM 643 N N . THR A 1 94 ? -9.788 -5.128 34.048 1.00 86.31 94 THR A N 1
ATOM 644 C CA . THR A 1 94 ? -10.798 -4.450 34.859 1.00 86.31 94 THR A CA 1
ATOM 645 C C . THR A 1 94 ? -11.520 -5.486 35.711 1.00 86.31 94 THR A C 1
ATOM 647 O O . THR A 1 94 ? -12.042 -6.458 35.172 1.00 86.31 94 THR A O 1
ATOM 650 N N . THR A 1 95 ? -11.573 -5.277 37.027 1.00 86.62 95 THR A N 1
ATOM 651 C CA . THR A 1 95 ? -12.250 -6.172 37.979 1.00 86.62 95 THR A CA 1
ATOM 652 C C . THR A 1 95 ? -13.417 -5.439 38.628 1.00 86.62 95 THR A C 1
ATOM 654 O O . THR A 1 95 ? -13.247 -4.332 39.135 1.00 86.62 95 THR A O 1
ATOM 657 N N . THR A 1 96 ? -14.595 -6.057 38.633 1.00 83.88 96 THR A N 1
ATOM 658 C CA . THR A 1 96 ? -15.797 -5.529 39.282 1.00 83.88 96 THR A CA 1
ATOM 659 C C . THR A 1 96 ? -16.067 -6.319 40.558 1.00 83.88 96 THR A C 1
ATOM 661 O O . THR A 1 96 ? -16.295 -7.527 40.510 1.00 83.88 96 THR A O 1
ATOM 664 N N . THR A 1 97 ? -16.063 -5.632 41.700 1.00 82.06 97 TH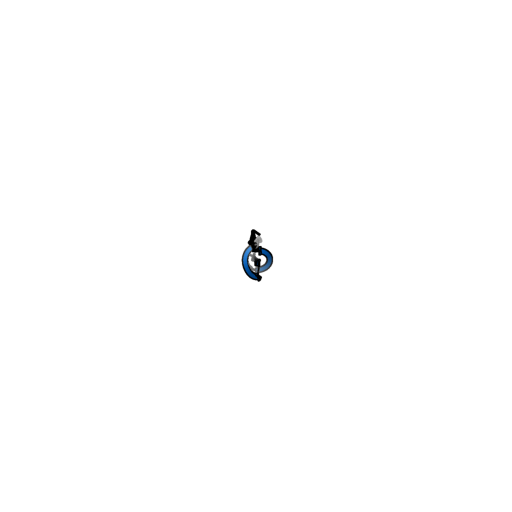R A N 1
ATOM 665 C CA . THR A 1 97 ? -16.403 -6.214 43.005 1.00 82.06 97 THR A CA 1
ATOM 666 C C . THR A 1 97 ? -17.813 -5.784 43.391 1.00 82.06 97 THR A C 1
ATOM 668 O O . THR A 1 97 ? -18.077 -4.593 43.538 1.00 82.06 97 THR A O 1
ATOM 671 N N . THR A 1 98 ? -18.722 -6.742 43.567 1.00 77.94 98 THR A N 1
ATOM 672 C CA . THR A 1 98 ? -20.089 -6.484 44.042 1.00 77.94 98 THR A CA 1
ATOM 673 C C . THR A 1 98 ? -20.200 -6.880 45.511 1.00 77.94 98 THR A C 1
ATOM 675 O O . THR A 1 98 ? -20.079 -8.057 45.846 1.00 77.94 98 THR A O 1
ATOM 678 N N . THR A 1 99 ? -20.453 -5.909 46.390 1.00 80.81 99 THR A N 1
ATOM 679 C CA . THR A 1 99 ? -20.704 -6.151 47.819 1.00 80.81 99 THR A CA 1
ATOM 680 C C . THR A 1 99 ? -22.207 -6.256 48.053 1.00 80.81 99 THR A C 1
ATOM 682 O O . THR A 1 99 ? -22.939 -5.312 47.771 1.00 80.81 99 THR A O 1
ATOM 685 N N . THR A 1 100 ? -22.674 -7.398 48.563 1.00 81.06 100 THR A N 1
ATOM 686 C CA . THR A 1 100 ? -24.079 -7.579 48.966 1.00 81.06 100 THR A CA 1
ATOM 687 C C . THR A 1 100 ? -24.168 -7.487 50.485 1.00 81.06 100 THR A C 1
ATOM 689 O O . THR A 1 100 ? -23.547 -8.289 51.179 1.00 81.06 100 THR A O 1
ATOM 692 N N . THR A 1 101 ? -24.928 -6.521 51.000 1.00 81.31 101 THR A N 1
ATOM 693 C CA . THR A 1 101 ? -25.189 -6.377 52.440 1.00 81.31 101 THR A CA 1
ATOM 694 C C . THR A 1 101 ? -26.566 -6.947 52.754 1.00 81.31 101 THR A C 1
ATOM 696 O O . THR A 1 101 ? -27.571 -6.432 52.270 1.00 81.31 101 THR A O 1
ATOM 699 N N . THR A 1 102 ? -26.619 -8.000 53.570 1.00 81.44 102 THR A N 1
ATOM 700 C CA . THR A 1 102 ? -27.879 -8.573 54.061 1.00 81.44 102 THR A CA 1
ATOM 701 C C . THR A 1 102 ? -28.173 -8.018 55.450 1.00 81.44 102 THR A C 1
ATOM 703 O O . THR A 1 102 ? -27.395 -8.233 56.377 1.00 81.44 102 THR A O 1
ATOM 706 N N . THR A 1 103 ? -29.293 -7.312 55.605 1.00 81.06 103 THR A N 1
ATOM 707 C CA . THR A 1 103 ? -29.745 -6.793 56.903 1.00 81.06 103 THR A CA 1
ATOM 708 C C . THR A 1 103 ? -30.764 -7.753 57.505 1.00 81.06 103 THR A C 1
ATOM 710 O O . THR A 1 103 ? -31.836 -7.948 56.936 1.00 81.06 103 THR A O 1
ATOM 713 N N . THR A 1 104 ? -30.451 -8.341 58.660 1.00 81.19 104 THR A N 1
ATOM 714 C CA . THR A 1 104 ? -31.386 -9.192 59.410 1.00 81.19 104 THR A CA 1
ATOM 715 C C . THR A 1 104 ? -32.054 -8.366 60.505 1.00 81.19 104 THR A C 1
ATOM 717 O O . THR A 1 104 ? -31.390 -7.912 61.435 1.00 81.19 104 THR A O 1
ATOM 720 N N . THR A 1 105 ? -33.366 -8.157 60.406 1.00 81.25 105 THR A N 1
ATOM 721 C CA . THR A 1 105 ? -34.155 -7.461 61.432 1.00 81.25 105 THR A CA 1
ATOM 722 C C . THR A 1 105 ? -34.684 -8.474 62.446 1.00 81.25 105 THR A C 1
ATOM 724 O O . THR A 1 105 ? -35.455 -9.360 62.087 1.00 81.25 105 THR A O 1
ATOM 727 N N . TYR A 1 106 ? -34.287 -8.346 63.714 1.00 76.81 106 TYR A N 1
ATOM 728 C CA . TYR A 1 106 ? -34.833 -9.147 64.813 1.00 76.81 106 TYR A CA 1
ATOM 729 C C . TYR A 1 106 ? -35.973 -8.385 65.497 1.00 76.81 106 TYR A C 1
ATOM 731 O O . TYR A 1 106 ? -35.766 -7.291 66.019 1.00 76.81 106 TYR A O 1
ATOM 739 N N . TYR A 1 107 ? -37.173 -8.966 65.503 1.00 72.50 107 TYR A N 1
ATOM 740 C CA . TYR A 1 107 ? -38.322 -8.448 66.247 1.00 72.50 107 TYR A CA 1
ATOM 741 C C . TYR A 1 107 ? -38.347 -9.066 67.647 1.00 72.50 107 TYR A C 1
ATOM 743 O O . TYR A 1 107 ? -38.565 -10.268 67.794 1.00 72.50 107 TYR A O 1
ATOM 751 N N . TYR A 1 108 ? -38.133 -8.249 68.679 1.00 68.00 108 TYR A N 1
ATOM 752 C CA . TYR A 1 108 ? -38.321 -8.662 70.070 1.00 68.00 108 TYR A CA 1
ATOM 753 C C . TYR A 1 108 ? -39.790 -8.488 70.467 1.00 68.00 108 TYR A C 1
ATOM 755 O O . TYR A 1 108 ? -40.290 -7.368 70.560 1.00 68.00 108 TYR A O 1
ATOM 763 N N . TYR A 1 109 ? -40.476 -9.604 70.716 1.00 66.62 109 TYR A N 1
ATOM 764 C CA . TYR A 1 109 ? -41.796 -9.614 71.343 1.00 66.62 109 TYR A CA 1
ATOM 765 C C . TYR A 1 109 ? -41.629 -9.523 72.862 1.00 66.62 109 TYR A C 1
ATOM 767 O O . TYR A 1 109 ? -41.200 -10.479 73.506 1.00 66.62 109 TYR A O 1
ATOM 775 N N . TYR A 1 110 ? -41.969 -8.371 73.440 1.00 65.81 110 TYR A N 1
ATOM 776 C CA . TYR A 1 110 ? -42.110 -8.236 74.887 1.00 65.81 110 TYR A CA 1
ATOM 777 C C . TYR A 1 110 ? -43.436 -8.867 75.321 1.00 65.81 110 TYR A C 1
ATOM 779 O O . TYR A 1 110 ? -44.506 -8.299 75.105 1.00 65.81 110 TYR A O 1
ATOM 787 N N . TYR A 1 111 ? -43.360 -10.048 75.932 1.00 62.88 111 TYR A N 1
ATOM 788 C CA . TYR A 1 111 ? -44.468 -10.604 76.699 1.00 62.88 111 TYR A CA 1
ATOM 789 C C . TYR A 1 111 ? -44.491 -9.926 78.070 1.00 62.88 111 TYR A C 1
ATOM 791 O O . TYR A 1 111 ? -43.597 -10.134 78.885 1.00 62.88 111 TYR A O 1
ATOM 799 N N . TYR A 1 112 ? -45.505 -9.094 78.301 1.00 59.06 112 TYR A N 1
ATOM 800 C CA . TYR A 1 112 ? -45.871 -8.629 79.636 1.00 59.06 112 TYR A CA 1
ATOM 801 C C . TYR A 1 112 ? -46.639 -9.750 80.343 1.00 59.06 112 TYR A C 1
ATOM 803 O O . TYR A 1 112 ? -47.781 -10.021 79.970 1.00 59.06 112 TYR A O 1
ATOM 811 N N . TYR A 1 113 ? -46.013 -10.387 81.333 1.00 56.88 113 TYR A N 1
ATOM 812 C CA . TYR A 1 113 ? -46.668 -11.235 82.332 1.00 56.88 113 TYR A CA 1
ATOM 813 C C . TYR A 1 113 ? -46.004 -11.047 83.691 1.00 56.88 113 TYR A C 1
ATOM 815 O O . TYR A 1 113 ? -44.753 -10.997 83.726 1.00 56.88 113 TYR A O 1
#

Organism: Dreissena polymorpha (NCBI:txid45954)

Radius of gyration: 41.93 Å; chains: 1; bounding box: 112×31×130 Å

pLDDT: mean 85.69, std 11.62, range [49.38, 96.25]

Sequence (113 aa):
MSREGAVKTTNATTTTTTTTTTTTTTTTTTTTTTTTTTRTSTTTTTTTTTTTTITTTTTTTTTTAAAAAAATTTTTSTTTTTTTTTTTTTTTTTTTTTTTTTTTTYYYYYYYY